Protein AF-A0A7C1KRN3-F1 (afdb_monomer_lite)

Structure (mmCIF, N/CA/C/O backbone):
data_AF-A0A7C1KRN3-F1
#
_entry.id   AF-A0A7C1KRN3-F1
#
loop_
_atom_site.group_PDB
_atom_site.id
_atom_site.type_symbol
_atom_site.label_atom_id
_atom_site.label_alt_id
_atom_site.label_comp_id
_atom_site.label_asym_id
_atom_site.label_entity_id
_atom_site.label_seq_id
_atom_site.pdbx_PDB_ins_code
_atom_site.Cartn_x
_atom_site.Cartn_y
_atom_site.Cartn_z
_atom_site.occupancy
_atom_site.B_iso_or_equiv
_atom_site.auth_seq_id
_atom_site.auth_comp_id
_atom_site.auth_asym_id
_atom_site.auth_atom_id
_atom_site.pdbx_PDB_model_num
ATOM 1 N N . MET A 1 1 ? -6.529 11.124 -10.390 1.00 66.25 1 MET A N 1
ATOM 2 C CA . MET A 1 1 ? -6.856 9.679 -10.435 1.00 66.25 1 MET A CA 1
ATOM 3 C C . MET A 1 1 ? -7.596 9.335 -9.146 1.00 66.25 1 MET A C 1
ATOM 5 O O . MET A 1 1 ? -7.401 10.071 -8.184 1.00 66.25 1 MET A O 1
ATOM 9 N N . PRO A 1 2 ? -8.527 8.364 -9.118 1.00 84.12 2 PRO A N 1
ATOM 10 C CA . PRO A 1 2 ? -9.303 8.092 -7.909 1.00 84.12 2 PRO A CA 1
ATOM 11 C C . PRO A 1 2 ? -8.459 7.347 -6.869 1.00 84.12 2 PRO A C 1
ATOM 13 O O . PRO A 1 2 ? -7.811 6.364 -7.210 1.00 84.12 2 PRO A O 1
ATOM 16 N N . ILE A 1 3 ? -8.529 7.778 -5.608 1.00 92.75 3 ILE A N 1
ATOM 17 C CA . ILE A 1 3 ? -8.034 6.998 -4.466 1.00 92.75 3 ILE A CA 1
ATOM 18 C C . ILE A 1 3 ? -9.186 6.129 -3.954 1.00 92.75 3 ILE A C 1
ATOM 20 O O . ILE A 1 3 ? -10.279 6.638 -3.694 1.00 92.75 3 ILE A O 1
ATOM 24 N N . PHE A 1 4 ? -8.968 4.819 -3.841 1.00 97.56 4 PHE A N 1
ATOM 25 C CA . PHE A 1 4 ? -10.008 3.872 -3.425 1.00 97.56 4 PHE A CA 1
ATOM 26 C C . PHE A 1 4 ? -10.081 3.746 -1.904 1.00 97.56 4 PHE A C 1
ATOM 28 O O . PHE A 1 4 ? -9.059 3.596 -1.248 1.00 97.56 4 PHE A O 1
ATOM 35 N N . GLN A 1 5 ? -11.286 3.720 -1.339 1.00 97.62 5 GLN A N 1
ATOM 36 C CA . GLN A 1 5 ? -11.486 3.339 0.061 1.00 97.62 5 GLN A CA 1
ATOM 37 C C . GLN A 1 5 ? -11.657 1.821 0.153 1.00 97.62 5 GLN A C 1
ATOM 39 O O . GLN A 1 5 ? -12.567 1.268 -0.466 1.00 97.62 5 GLN A O 1
ATOM 44 N N . LEU A 1 6 ? -10.809 1.148 0.930 1.00 97.62 6 LEU A N 1
ATOM 45 C CA . LEU A 1 6 ? -10.969 -0.278 1.203 1.00 97.62 6 LEU A CA 1
ATOM 46 C C . LEU A 1 6 ? -12.065 -0.512 2.248 1.00 97.62 6 LEU A C 1
ATOM 48 O O . LEU A 1 6 ? -12.169 0.204 3.246 1.00 97.62 6 LEU A O 1
ATOM 52 N N . THR A 1 7 ? -12.868 -1.547 2.014 1.00 95.06 7 THR A N 1
ATOM 53 C CA . THR A 1 7 ? -13.889 -2.055 2.937 1.00 95.06 7 THR A CA 1
ATOM 54 C C . THR A 1 7 ? -13.342 -3.248 3.734 1.00 95.06 7 THR A C 1
ATOM 56 O O . THR A 1 7 ? -12.168 -3.611 3.621 1.00 95.06 7 THR A O 1
ATOM 59 N N . GLY A 1 8 ? -14.201 -3.898 4.527 1.00 93.25 8 GLY A N 1
ATOM 60 C CA . GLY A 1 8 ? -13.881 -5.174 5.177 1.00 93.25 8 GLY A CA 1
ATOM 61 C C . GLY A 1 8 ? -13.661 -6.339 4.201 1.00 93.25 8 GLY A C 1
ATOM 62 O O . GLY A 1 8 ? -13.173 -7.386 4.615 1.00 93.25 8 GLY A O 1
ATOM 63 N N . ASP A 1 9 ? -13.965 -6.161 2.913 1.00 96.50 9 ASP A N 1
ATOM 64 C CA . ASP A 1 9 ? -13.744 -7.186 1.900 1.00 96.50 9 ASP A CA 1
ATOM 65 C C . ASP A 1 9 ? -12.249 -7.352 1.602 1.00 96.50 9 ASP A C 1
ATOM 67 O O . ASP A 1 9 ? -11.471 -6.388 1.538 1.00 96.50 9 ASP A O 1
ATOM 71 N N . LEU A 1 10 ? -11.841 -8.602 1.384 1.00 97.12 10 LEU A N 1
ATOM 72 C CA . LEU A 1 10 ? -10.465 -8.967 1.070 1.00 97.12 10 LEU A CA 1
ATOM 73 C C . LEU A 1 10 ? -10.185 -8.798 -0.433 1.00 97.12 10 LEU A C 1
ATOM 75 O O . LEU A 1 10 ? -9.994 -9.766 -1.167 1.00 97.12 10 LEU A O 1
ATOM 79 N N . VAL A 1 11 ? -10.193 -7.550 -0.899 1.00 97.69 11 VAL A N 1
ATOM 80 C CA . VAL A 1 11 ? -9.959 -7.181 -2.301 1.00 97.69 11 VAL A CA 1
ATOM 81 C C . VAL A 1 11 ? -9.123 -5.906 -2.399 1.00 97.69 11 VAL A C 1
ATOM 83 O O . VAL A 1 11 ? -9.197 -5.036 -1.530 1.00 97.69 11 VAL A O 1
ATOM 86 N N . PHE A 1 12 ? -8.333 -5.797 -3.467 1.00 98.31 12 PHE A N 1
ATOM 87 C CA . PHE A 1 12 ? -7.649 -4.568 -3.863 1.00 98.31 12 PHE A CA 1
ATOM 88 C C . PHE A 1 12 ? -8.097 -4.137 -5.266 1.00 98.31 12 PHE A C 1
ATOM 90 O O . PHE A 1 12 ? -8.401 -4.997 -6.097 1.00 98.31 12 PHE A O 1
ATOM 97 N N . PRO A 1 13 ? -8.122 -2.824 -5.554 1.00 97.56 13 PRO A N 1
ATOM 98 C CA . PRO A 1 13 ? -8.212 -2.329 -6.920 1.00 97.56 13 PRO A CA 1
ATOM 99 C C . PRO A 1 13 ? -7.008 -2.782 -7.756 1.00 97.56 13 PRO A C 1
ATOM 101 O O . PRO A 1 13 ? -5.958 -3.132 -7.220 1.00 97.56 13 PRO A O 1
ATOM 104 N N . ASP A 1 14 ? -7.159 -2.724 -9.077 1.00 97.31 14 ASP A N 1
ATOM 105 C CA . ASP A 1 14 ? -6.057 -2.947 -10.014 1.00 97.31 14 ASP A CA 1
ATOM 106 C C . ASP A 1 14 ? -4.904 -1.946 -9.747 1.00 97.31 14 ASP A C 1
ATOM 108 O O . ASP A 1 14 ? -5.157 -0.735 -9.791 1.00 97.31 14 ASP A O 1
ATOM 112 N N . PRO A 1 15 ? -3.663 -2.413 -9.485 1.00 97.00 15 PRO A N 1
ATOM 113 C CA . PRO A 1 15 ? -2.504 -1.557 -9.230 1.00 97.00 15 PRO A CA 1
ATOM 114 C C . PRO A 1 15 ? -2.223 -0.516 -10.321 1.00 97.00 15 PRO A C 1
ATOM 116 O O . PRO A 1 15 ? -1.746 0.568 -10.000 1.00 97.00 15 PRO A O 1
ATOM 119 N N . TYR A 1 16 ? -2.577 -0.780 -11.586 1.00 95.88 16 TYR A N 1
ATOM 120 C CA . TYR A 1 16 ? -2.407 0.178 -12.693 1.00 95.88 16 TYR A CA 1
ATOM 121 C C . TYR A 1 16 ? -3.329 1.403 -12.600 1.00 95.88 16 TYR A C 1
ATOM 123 O O . TYR A 1 16 ? -3.244 2.322 -13.415 1.00 95.88 16 TYR A O 1
ATOM 131 N N . ARG A 1 17 ? -4.243 1.422 -11.626 1.00 97.00 17 ARG A N 1
ATOM 132 C CA . ARG A 1 17 ? -5.128 2.558 -11.344 1.00 97.00 17 ARG A CA 1
ATOM 133 C C . ARG A 1 17 ? -4.591 3.470 -10.243 1.00 97.00 17 ARG A C 1
ATOM 135 O O . ARG A 1 17 ? -5.281 4.437 -9.917 1.00 97.00 17 ARG A O 1
ATOM 142 N N . ALA A 1 18 ? -3.425 3.150 -9.677 1.00 97.38 18 ALA A N 1
ATOM 143 C CA . ALA A 1 18 ? -2.720 4.016 -8.742 1.00 97.38 18 ALA A CA 1
ATOM 144 C C . ALA A 1 18 ? -2.454 5.384 -9.379 1.00 97.38 18 ALA A C 1
ATOM 146 O O . ALA A 1 18 ? -2.355 5.490 -10.601 1.00 97.38 18 ALA A O 1
ATOM 147 N N . ASP A 1 19 ? -2.384 6.436 -8.568 1.00 96.06 19 ASP A N 1
ATOM 148 C CA . ASP A 1 19 ? -2.047 7.759 -9.076 1.00 96.06 19 ASP A CA 1
ATOM 149 C C . ASP A 1 19 ? -0.584 7.865 -9.542 1.00 96.06 19 ASP A C 1
ATOM 151 O O . ASP A 1 19 ? 0.168 6.890 -9.535 1.00 96.06 19 ASP A O 1
ATOM 155 N N . PHE A 1 20 ? -0.184 9.062 -9.973 1.00 93.88 20 PHE A N 1
ATOM 156 C CA . PHE A 1 20 ? 1.159 9.302 -10.498 1.00 93.88 20 PHE A CA 1
ATOM 157 C C . PHE A 1 20 ? 2.274 8.995 -9.483 1.00 93.88 20 PHE A C 1
ATOM 159 O O . PHE A 1 20 ? 3.345 8.548 -9.882 1.00 93.88 20 PHE A O 1
ATOM 166 N N . ASP A 1 21 ? 2.017 9.188 -8.188 1.00 94.19 21 ASP A N 1
ATOM 167 C CA . ASP A 1 21 ? 2.978 8.903 -7.118 1.00 94.19 21 ASP A CA 1
ATOM 168 C C . ASP A 1 21 ? 2.874 7.444 -6.625 1.00 94.19 21 ASP A C 1
ATOM 170 O O . ASP A 1 21 ? 3.662 6.988 -5.792 1.00 94.19 21 ASP A O 1
ATOM 174 N N . GLY A 1 22 ? 1.917 6.680 -7.160 1.00 97.31 22 GLY A N 1
ATOM 175 C CA . GLY A 1 22 ? 1.669 5.288 -6.820 1.00 97.31 22 GLY A CA 1
ATOM 176 C C . GLY A 1 22 ? 0.645 5.085 -5.712 1.00 97.31 22 GLY A C 1
ATOM 177 O O . GLY A 1 22 ? 0.482 3.948 -5.272 1.00 97.31 22 GLY A O 1
ATOM 178 N N . LEU A 1 23 ? -0.053 6.119 -5.239 1.00 98.19 23 LEU A N 1
ATOM 179 C CA . LEU A 1 23 ? -1.089 5.957 -4.224 1.00 98.19 23 LEU A CA 1
ATOM 180 C C . LEU A 1 23 ? -2.322 5.293 -4.847 1.00 98.19 23 LEU A C 1
ATOM 182 O O . LEU A 1 23 ? -2.918 5.799 -5.798 1.00 98.19 23 LEU A O 1
ATOM 186 N N . LEU A 1 24 ? -2.718 4.144 -4.300 1.00 98.38 24 LEU A N 1
ATOM 187 C CA . LEU A 1 24 ? -3.828 3.346 -4.815 1.00 98.38 24 LEU A CA 1
ATOM 188 C C . LEU A 1 24 ? -5.062 3.459 -3.924 1.00 98.38 24 LEU A C 1
A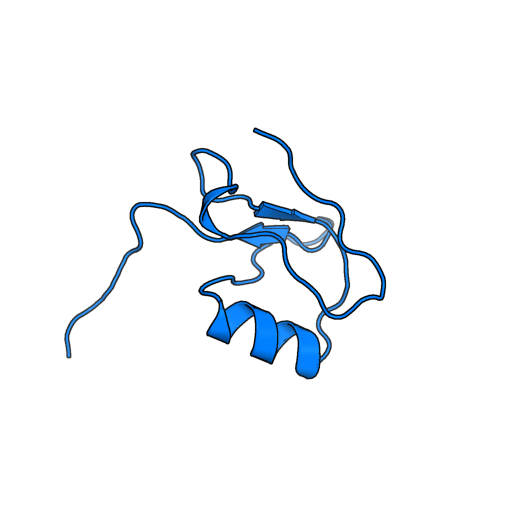TOM 190 O O . LEU A 1 24 ? -6.159 3.745 -4.401 1.00 98.38 24 LEU A O 1
ATOM 194 N N . ALA A 1 25 ? -4.908 3.192 -2.630 1.00 98.31 25 ALA A N 1
ATOM 195 C CA . ALA A 1 25 ? -6.048 3.041 -1.737 1.00 98.31 25 ALA A CA 1
ATOM 196 C C . ALA A 1 25 ? -5.763 3.527 -0.316 1.00 98.31 25 ALA A C 1
ATOM 198 O O . ALA A 1 25 ? -4.614 3.632 0.106 1.00 98.31 25 ALA A O 1
ATOM 199 N N . VAL A 1 26 ? -6.835 3.773 0.429 1.00 98.31 26 VAL A N 1
ATOM 200 C CA . VAL A 1 26 ? -6.839 4.165 1.836 1.00 98.31 26 VAL A CA 1
ATOM 201 C C . VAL A 1 26 ? -7.755 3.240 2.650 1.00 98.31 26 VAL A C 1
ATOM 203 O O . VAL A 1 26 ? -8.739 2.702 2.140 1.00 98.31 26 VAL A O 1
ATOM 206 N N . GLY A 1 27 ? -7.420 3.018 3.921 1.00 97.69 27 GLY A N 1
ATOM 207 C CA . GLY A 1 27 ? -8.223 2.242 4.866 1.00 97.69 27 GLY A CA 1
ATOM 208 C C . GLY A 1 27 ? -7.982 0.730 4.820 1.00 97.69 27 GLY A C 1
ATOM 209 O O . GLY A 1 27 ? -6.906 0.255 4.454 1.00 97.69 27 GLY A O 1
ATOM 210 N N . GLY A 1 28 ? -8.994 -0.033 5.239 1.00 96.56 28 GLY A N 1
ATOM 211 C CA . GLY A 1 28 ? -8.873 -1.466 5.503 1.00 96.56 28 GLY A CA 1
ATOM 212 C C . GLY A 1 28 ? -8.213 -1.743 6.856 1.00 96.56 28 GLY A C 1
ATOM 213 O O . GLY A 1 28 ? -8.475 -1.059 7.843 1.00 96.56 28 GLY A O 1
ATOM 214 N N . ASP A 1 29 ? -7.365 -2.764 6.898 1.00 97.75 29 ASP A N 1
ATOM 215 C CA . ASP A 1 29 ? -6.720 -3.276 8.108 1.00 97.75 29 ASP A CA 1
ATOM 216 C C . ASP A 1 29 ? -5.310 -3.810 7.789 1.00 97.75 29 ASP A C 1
ATOM 218 O O . ASP A 1 29 ? -4.922 -3.914 6.628 1.00 97.75 29 ASP A O 1
ATOM 222 N N . LEU A 1 30 ? -4.526 -4.161 8.810 1.00 97.94 30 LEU A N 1
ATOM 223 C CA . LEU A 1 30 ? -3.221 -4.823 8.644 1.00 97.94 30 LEU A CA 1
ATOM 224 C C . LEU A 1 30 ? -3.290 -6.322 8.959 1.00 97.94 30 LEU A C 1
ATOM 226 O O . LEU A 1 30 ? -2.337 -6.918 9.465 1.00 97.94 30 LEU A O 1
ATOM 230 N N . GLY A 1 31 ? -4.436 -6.944 8.689 1.00 98.06 31 GLY A N 1
ATOM 231 C CA . GLY A 1 31 ? -4.631 -8.373 8.845 1.00 98.06 31 GLY A CA 1
ATOM 232 C C . GLY A 1 31 ? -3.704 -9.170 7.930 1.00 98.06 31 GLY A C 1
ATOM 233 O O . GLY A 1 31 ? -3.397 -8.778 6.801 1.00 98.06 31 GLY A O 1
ATOM 234 N N . ARG A 1 32 ? -3.277 -10.343 8.411 1.00 98.50 32 ARG A N 1
ATOM 235 C CA . ARG A 1 32 ? -2.353 -11.240 7.699 1.00 98.50 32 ARG A CA 1
ATOM 236 C C . ARG A 1 32 ? -2.790 -11.515 6.259 1.00 98.50 32 ARG A C 1
ATOM 238 O O . ARG A 1 32 ? -1.959 -11.502 5.356 1.00 98.50 32 ARG A O 1
ATOM 245 N N . GLU A 1 33 ? -4.073 -11.791 6.047 1.00 98.44 33 GLU A N 1
ATOM 246 C CA . GLU A 1 33 ? -4.608 -12.143 4.729 1.00 98.44 33 GLU A CA 1
ATOM 247 C C . GLU A 1 33 ? -4.534 -10.967 3.753 1.00 98.44 33 GLU A C 1
ATOM 249 O O . GLU A 1 33 ? -4.106 -11.150 2.612 1.00 98.44 33 GLU A O 1
ATOM 254 N N . ARG A 1 34 ? -4.867 -9.752 4.210 1.00 98.50 34 ARG A N 1
ATOM 255 C CA . ARG A 1 34 ? -4.818 -8.538 3.387 1.00 98.50 34 ARG A CA 1
ATOM 256 C C . ARG A 1 34 ? -3.390 -8.168 3.021 1.00 98.50 34 ARG A C 1
ATOM 258 O O . ARG A 1 34 ? -3.137 -7.863 1.861 1.00 98.50 34 ARG A O 1
ATOM 265 N N . LEU A 1 35 ? -2.458 -8.268 3.968 1.00 98.75 35 LEU A N 1
ATOM 266 C CA . LEU A 1 35 ? -1.033 -8.060 3.704 1.00 98.75 35 LEU A CA 1
ATOM 267 C C . LEU A 1 35 ? -0.506 -9.060 2.668 1.00 98.75 35 LEU A C 1
ATOM 269 O O . LEU A 1 35 ? 0.125 -8.672 1.691 1.00 98.75 35 LEU A O 1
ATOM 273 N N . LEU A 1 36 ? -0.796 -10.355 2.831 1.00 98.75 36 LEU A N 1
ATOM 274 C CA . LEU A 1 36 ? -0.373 -11.366 1.857 1.00 98.75 36 LEU A CA 1
ATOM 275 C C . LEU A 1 36 ? -0.968 -11.110 0.467 1.00 98.75 36 LEU A C 1
ATOM 277 O O . LEU A 1 36 ? -0.270 -11.288 -0.532 1.00 98.75 36 LEU A O 1
ATOM 281 N N . LEU A 1 37 ? -2.235 -10.692 0.395 1.00 98.62 37 LEU A N 1
ATOM 282 C CA . LEU A 1 37 ? -2.872 -10.306 -0.861 1.00 98.62 37 LEU A CA 1
ATOM 283 C C . LEU A 1 37 ? -2.195 -9.077 -1.482 1.00 98.62 37 LEU A C 1
ATOM 285 O O . LEU A 1 37 ? -1.876 -9.116 -2.668 1.00 98.62 37 LEU A O 1
ATOM 289 N N . SER A 1 38 ? -1.935 -8.024 -0.701 1.00 98.62 38 SER A N 1
ATOM 290 C CA . SER A 1 38 ? -1.331 -6.789 -1.208 1.00 98.62 38 SER A CA 1
ATOM 291 C C . SER A 1 38 ? 0.038 -7.073 -1.829 1.00 98.62 38 SER A C 1
ATOM 293 O O . SER A 1 38 ? 0.261 -6.738 -2.989 1.00 98.62 38 SER A O 1
ATOM 295 N N . TYR A 1 39 ? 0.918 -7.790 -1.119 1.00 98.56 39 TYR A N 1
ATOM 296 C CA . TYR A 1 39 ? 2.261 -8.100 -1.613 1.00 98.56 39 TYR A CA 1
ATOM 297 C C . TYR A 1 39 ? 2.234 -8.958 -2.885 1.00 98.56 39 TY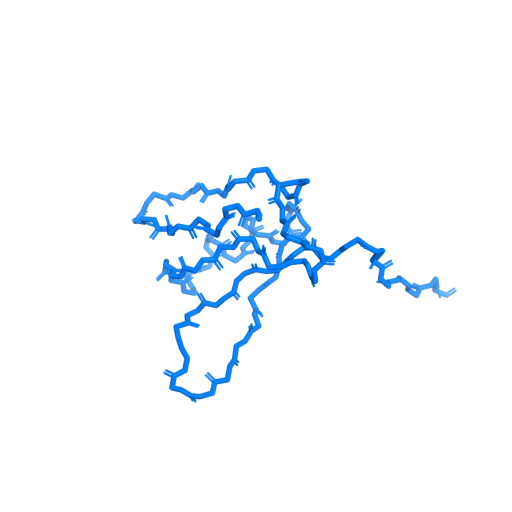R A C 1
ATOM 299 O O . TYR A 1 39 ? 3.039 -8.729 -3.786 1.00 98.56 39 TYR A O 1
ATOM 307 N N . ARG A 1 40 ? 1.292 -9.907 -3.005 1.00 98.31 40 ARG A N 1
ATOM 308 C CA . ARG A 1 40 ? 1.108 -10.709 -4.233 1.00 98.31 40 ARG A CA 1
ATOM 309 C C . ARG A 1 40 ? 0.704 -9.866 -5.442 1.00 98.31 40 ARG A C 1
ATOM 311 O O . ARG A 1 40 ? 1.023 -10.243 -6.563 1.00 98.31 40 ARG A O 1
ATOM 318 N N . LEU A 1 41 ? 0.012 -8.753 -5.211 1.00 98.25 41 LEU A N 1
ATOM 319 C CA . LEU A 1 41 ? -0.416 -7.802 -6.239 1.00 98.25 41 LEU A CA 1
ATOM 320 C C . LEU A 1 41 ? 0.594 -6.663 -6.458 1.00 98.25 41 LEU A C 1
ATOM 322 O O . LEU A 1 41 ? 0.322 -5.753 -7.231 1.00 98.25 41 LEU A O 1
ATOM 326 N N . GLY A 1 42 ? 1.746 -6.680 -5.781 1.00 98.19 42 GLY A N 1
ATOM 327 C CA . GLY A 1 42 ? 2.731 -5.598 -5.857 1.00 98.19 42 GLY A CA 1
ATOM 328 C C . GLY A 1 42 ? 2.367 -4.355 -5.036 1.00 98.19 42 GLY A C 1
ATOM 329 O O . GLY A 1 42 ? 3.048 -3.339 -5.152 1.00 98.19 42 GLY A O 1
ATOM 330 N N . ILE A 1 43 ? 1.357 -4.433 -4.171 1.00 98.69 43 ILE A N 1
ATOM 331 C CA . ILE A 1 43 ? 0.871 -3.334 -3.334 1.00 98.69 43 ILE A CA 1
ATOM 332 C C . ILE A 1 43 ? 1.481 -3.433 -1.927 1.00 98.69 43 ILE A C 1
ATOM 334 O O . ILE A 1 43 ? 1.521 -4.513 -1.331 1.00 98.69 43 ILE A O 1
ATOM 338 N N . PHE A 1 44 ? 1.916 -2.310 -1.355 1.00 98.62 44 PHE A N 1
ATOM 339 C CA . PHE A 1 44 ? 2.448 -2.261 0.012 1.00 98.62 44 PHE A CA 1
ATOM 340 C C . PHE A 1 44 ? 1.820 -1.134 0.844 1.00 98.62 44 PHE A C 1
ATOM 342 O O . PHE A 1 44 ? 1.513 -0.075 0.294 1.00 98.62 44 PHE A O 1
ATOM 349 N N . PRO A 1 45 ? 1.614 -1.335 2.159 1.00 98.50 45 PRO A N 1
ATOM 350 C CA . PRO A 1 45 ? 1.155 -0.273 3.039 1.00 98.50 45 PRO A CA 1
ATOM 351 C C . PRO A 1 45 ? 2.326 0.631 3.444 1.00 98.50 45 PRO A C 1
ATOM 353 O O . PRO A 1 45 ? 3.387 0.138 3.831 1.00 98.50 45 PRO A O 1
ATOM 356 N N . TRP A 1 46 ? 2.140 1.948 3.386 1.00 98.31 46 TRP A N 1
ATOM 357 C CA . TRP A 1 46 ? 3.126 2.922 3.866 1.00 98.31 46 TRP A CA 1
ATOM 358 C C . T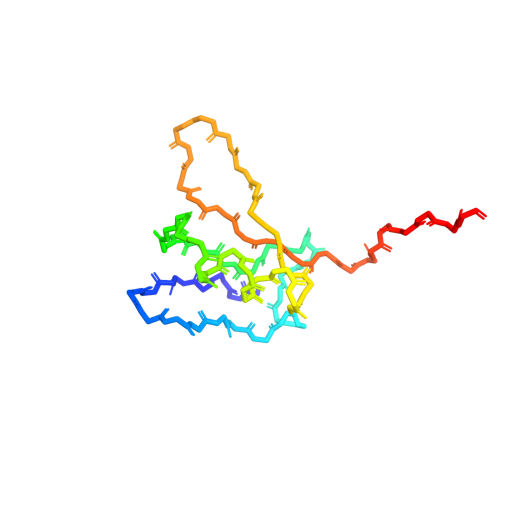RP A 1 46 ? 2.439 4.236 4.243 1.00 98.31 46 TRP A C 1
ATOM 360 O O . TRP A 1 46 ? 1.778 4.842 3.413 1.00 98.31 46 TRP A O 1
ATOM 370 N N . TYR A 1 47 ? 2.528 4.657 5.500 1.00 98.25 47 TYR A N 1
ATOM 371 C CA . TYR A 1 47 ? 1.791 5.808 6.033 1.00 98.25 47 TYR A CA 1
ATOM 372 C C . TYR A 1 47 ? 2.480 6.317 7.309 1.00 98.25 47 TYR A C 1
ATOM 374 O O . TYR A 1 47 ? 3.273 5.581 7.907 1.00 98.25 47 TYR A O 1
ATOM 382 N N . SER A 1 48 ? 2.214 7.561 7.716 1.00 97.88 48 SER A N 1
ATOM 383 C CA . SER A 1 48 ? 2.805 8.153 8.926 1.00 97.88 48 SER A CA 1
ATOM 384 C C . SER A 1 48 ? 1.925 7.923 10.156 1.00 97.88 48 SER A C 1
ATOM 386 O O . SER A 1 48 ? 0.766 7.524 10.059 1.00 97.88 48 SER A O 1
ATOM 388 N N . GLU A 1 49 ? 2.459 8.184 11.348 1.00 96.69 49 GLU A N 1
ATOM 389 C CA . GLU A 1 49 ? 1.645 8.164 12.564 1.00 96.69 49 GLU A CA 1
ATOM 390 C C . GLU A 1 49 ? 0.527 9.216 12.484 1.00 96.69 49 GLU A C 1
ATOM 392 O O . GLU A 1 49 ? 0.773 10.378 12.170 1.00 96.69 49 GLU A O 1
ATOM 397 N N . GLY A 1 50 ? -0.709 8.797 12.765 1.00 96.19 50 GLY A N 1
ATOM 398 C CA . GLY A 1 50 ? -1.900 9.644 12.654 1.00 96.19 50 GLY A CA 1
ATOM 399 C C . GLY A 1 50 ? -2.565 9.631 11.274 1.00 96.19 50 GLY A C 1
ATOM 400 O O . GLY A 1 5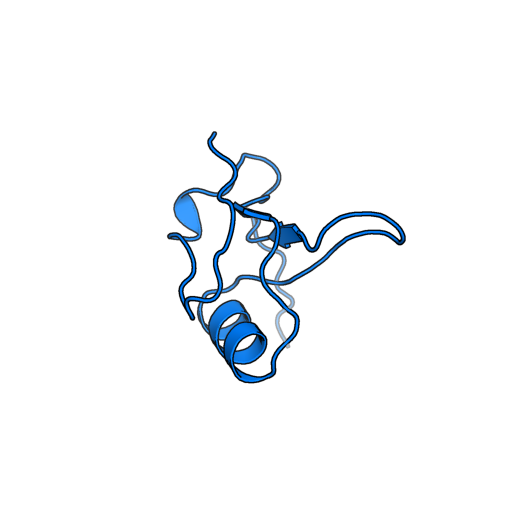0 ? -3.730 10.019 11.179 1.00 96.19 50 GLY A O 1
ATOM 401 N N . ASP A 1 51 ? -1.891 9.124 10.238 1.00 97.06 51 ASP A N 1
ATOM 402 C CA . ASP A 1 51 ? -2.501 8.914 8.926 1.00 97.06 51 ASP A CA 1
ATOM 403 C C . ASP A 1 51 ? -3.395 7.661 8.929 1.00 97.06 51 ASP A C 1
ATOM 405 O O . ASP A 1 51 ? -3.141 6.699 9.667 1.00 97.06 51 ASP A O 1
ATOM 409 N N . PRO A 1 52 ? -4.433 7.611 8.074 1.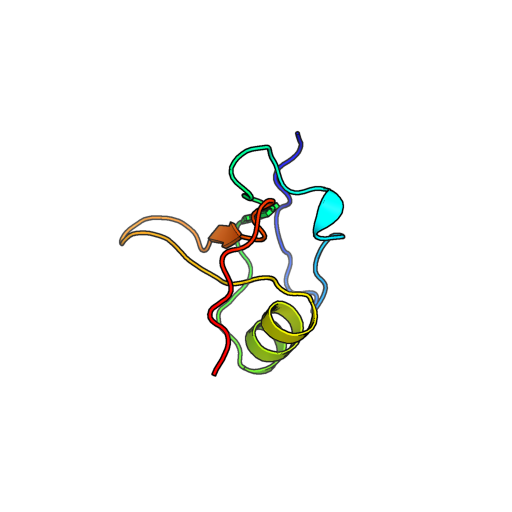00 97.50 52 PRO A N 1
ATOM 410 C CA . PRO A 1 52 ? -5.070 6.341 7.757 1.00 97.50 52 PRO A CA 1
ATOM 411 C C . PRO A 1 52 ? -4.072 5.409 7.049 1.00 97.50 52 PRO A C 1
ATOM 413 O O . PRO A 1 52 ? -3.080 5.853 6.476 1.00 97.50 52 PRO A O 1
ATOM 416 N N . ILE A 1 53 ? -4.357 4.105 7.027 1.00 98.38 53 ILE A N 1
ATOM 417 C CA . ILE A 1 53 ? -3.541 3.155 6.258 1.00 98.38 53 ILE A CA 1
ATOM 418 C C . ILE A 1 53 ? -3.596 3.553 4.779 1.00 98.38 53 ILE A C 1
ATOM 420 O O . ILE A 1 53 ? -4.682 3.599 4.204 1.00 98.38 53 ILE A O 1
ATOM 424 N N . LEU A 1 54 ? -2.439 3.806 4.168 1.00 98.62 54 LEU A N 1
ATOM 425 C CA . LEU A 1 54 ? -2.297 4.090 2.739 1.00 98.62 54 LEU A CA 1
ATOM 426 C C . LEU A 1 54 ? -1.605 2.923 2.038 1.00 98.62 54 LEU A C 1
ATOM 428 O O . LEU A 1 54 ? -0.642 2.364 2.563 1.00 98.62 54 LEU A O 1
ATOM 432 N N . TRP A 1 55 ? -2.083 2.581 0.845 1.00 98.56 55 TRP A N 1
ATOM 433 C CA . TRP A 1 55 ? -1.608 1.460 0.039 1.00 98.56 55 TRP A CA 1
ATOM 434 C C . TRP A 1 55 ? -1.062 1.947 -1.300 1.00 98.56 55 TRP A C 1
ATOM 436 O O . TRP A 1 55 ? -1.750 2.671 -2.023 1.00 98.56 55 TRP A O 1
ATOM 446 N N . TRP A 1 56 ? 0.145 1.500 -1.642 1.00 98.62 56 TRP A N 1
ATOM 447 C CA . TRP A 1 56 ? 0.940 2.035 -2.744 1.00 98.62 56 TRP A CA 1
ATOM 448 C C . TRP A 1 56 ? 1.340 0.962 -3.752 1.00 98.62 56 TRP A C 1
ATOM 450 O O . TRP A 1 56 ? 1.656 -0.169 -3.380 1.00 98.62 56 TRP A O 1
ATOM 460 N N . SER A 1 57 ? 1.391 1.343 -5.025 1.00 98.31 57 SER A N 1
ATOM 461 C CA . SER A 1 57 ? 1.980 0.591 -6.131 1.00 98.31 57 SER A CA 1
ATOM 462 C C . SER A 1 57 ? 2.574 1.566 -7.164 1.00 98.31 57 SER A C 1
ATOM 464 O O . SER A 1 57 ? 1.918 1.868 -8.158 1.00 98.31 57 SER A O 1
ATOM 466 N N . PRO A 1 58 ? 3.796 2.080 -6.935 1.00 97.50 58 PRO A N 1
ATOM 467 C CA . PRO A 1 58 ? 4.414 3.087 -7.790 1.00 97.50 58 PRO A CA 1
ATOM 468 C C . PRO A 1 58 ? 4.880 2.516 -9.131 1.00 97.50 58 PRO A C 1
ATOM 470 O O . PRO A 1 58 ? 5.349 1.374 -9.203 1.00 97.50 58 PRO A O 1
ATOM 473 N N . ASP A 1 59 ? 4.805 3.364 -10.155 1.00 96.06 59 ASP A N 1
ATOM 474 C CA . ASP A 1 59 ? 5.352 3.155 -11.493 1.00 96.06 59 ASP A CA 1
ATOM 475 C C . ASP A 1 59 ? 6.176 4.400 -11.893 1.00 96.06 59 ASP A C 1
ATOM 477 O O . ASP A 1 59 ? 5.601 5.479 -12.044 1.00 96.06 59 ASP A O 1
ATOM 481 N N . PRO A 1 60 ? 7.516 4.310 -12.018 1.00 96.06 60 PRO A N 1
ATOM 482 C CA . PRO A 1 60 ? 8.329 3.093 -12.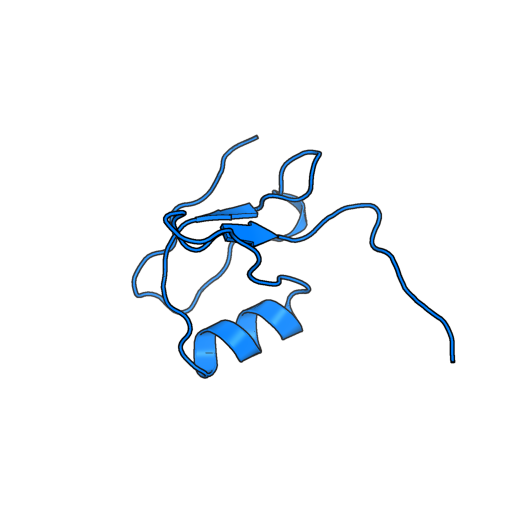011 1.00 96.06 60 PRO A CA 1
ATOM 483 C C . PRO A 1 60 ? 8.535 2.476 -10.619 1.00 96.06 60 PRO A C 1
ATOM 485 O O . PRO A 1 60 ? 8.584 3.164 -9.597 1.00 96.06 60 PRO A O 1
ATOM 488 N N . ARG A 1 61 ? 8.752 1.153 -10.587 1.00 96.38 61 ARG A N 1
ATOM 489 C CA . ARG A 1 61 ? 9.078 0.399 -9.366 1.00 96.38 61 ARG A CA 1
ATOM 490 C C . ARG A 1 61 ? 10.580 0.144 -9.252 1.00 96.38 61 ARG A C 1
ATOM 492 O O . ARG A 1 61 ? 11.183 -0.453 -10.140 1.00 96.38 61 ARG A O 1
ATOM 499 N N . ILE A 1 62 ? 11.175 0.535 -8.123 1.00 96.19 62 ILE A N 1
ATOM 500 C CA . ILE A 1 62 ? 12.573 0.199 -7.813 1.00 96.19 62 ILE A CA 1
ATOM 501 C C . ILE A 1 62 ? 12.693 -1.308 -7.558 1.00 96.19 62 ILE A C 1
ATOM 503 O O . ILE A 1 62 ? 11.957 -1.872 -6.745 1.00 96.19 62 ILE A O 1
ATOM 507 N N . VAL A 1 63 ? 13.665 -1.935 -8.218 1.00 96.88 63 VAL A N 1
ATOM 508 C CA . VAL A 1 63 ? 14.101 -3.314 -7.979 1.00 96.88 63 VAL A CA 1
ATOM 509 C C . VAL A 1 63 ? 15.622 -3.346 -7.860 1.00 96.88 63 VAL A C 1
ATOM 511 O O . VAL A 1 63 ? 16.318 -2.561 -8.504 1.00 96.88 63 VAL A O 1
ATOM 514 N N . LEU A 1 64 ? 16.136 -4.254 -7.035 1.00 97.56 64 LEU A N 1
ATOM 515 C CA . LEU A 1 64 ? 17.563 -4.534 -6.915 1.00 97.56 64 LEU A CA 1
ATOM 516 C C . LEU A 1 64 ? 17.800 -5.966 -7.390 1.00 97.56 64 LEU A C 1
ATOM 518 O O . LEU A 1 64 ? 17.172 -6.894 -6.880 1.00 97.56 64 LEU A O 1
ATOM 522 N N . PHE A 1 65 ? 18.674 -6.135 -8.378 1.00 96.44 65 PHE A N 1
ATOM 523 C CA . PHE A 1 65 ? 19.072 -7.462 -8.838 1.00 96.44 65 PHE A CA 1
ATOM 524 C C . PHE A 1 65 ? 20.096 -8.066 -7.858 1.00 96.44 65 PHE A C 1
ATOM 526 O O . PHE A 1 65 ? 20.915 -7.300 -7.344 1.00 96.44 65 PHE A O 1
ATOM 533 N N . PRO A 1 66 ? 20.024 -9.383 -7.568 1.00 94.31 66 PRO A N 1
ATOM 534 C CA . PRO A 1 66 ? 20.922 -10.053 -6.624 1.00 94.31 66 PRO A CA 1
ATOM 535 C C . PRO A 1 66 ? 22.408 -9.942 -6.969 1.00 94.31 66 PRO A C 1
ATOM 537 O O . PRO A 1 66 ? 22.737 -9.944 -8.178 1.00 94.31 66 PRO A O 1
#

Sequence (66 aa):
MPIFQLTGDLVFPDPYRADFDGLLAVGGDLGRERLLLSYRLGIFPWYSEGDPILWWSPDPRIVLFP

Secondary structure (DSSP, 8-state):
-PPEEE-SSS----GGGS-TT-EEEEE----HHHHHHHHHTT-EE---TTSPPEEE--SSPP----

pLDDT: mean 96.66, std 4.32, range [66.25, 98.75]

Foldseek 3Di:
DDAAEDDQDLDFDQQVCADQQFWHYFADDPDPSNQVVQVVRQKDWDDDVPGTTIIGRHPVDDDDDD

Radius of gyration: 11.72 Å; chains: 1; bounding box: 35×22×25 Å